Protein AF-L7K0M6-F1 (afdb_monomer_lite)

Secondary structure (DSSP, 8-state):
-------TT--EEEEEHHHHHHS-TTTGGGS---EEEEE-S----------SSPBP-SEEEEE--TTSS-TT-SB---HHHHHHHHHHHTTB-GGG-SEEEEE-SSEEEEE-TTT-BEEEEEE--S---TTSPPPPP------

Organism: Trachipleistophora hominis (NCBI:txid72359)

pLDDT: mean 79.17, std 19.35, range [32.75, 97.44]

Sequence (143 aa):
MKTKFSSRNLKILTIDANVFLFLDTTDLACSDIKVLKIRFVWLVEGKNKMRIKKIELQELFIECEDNCIDPEWTLIKKIELVTFIDLLAKRINFSTLKYFAFISNKELVAVDPNTLMIVSRHQGTKTHHPSQTITYKDNPNFE

Radius of gyration: 15.45 Å; chains: 1; bounding box: 44×38×29 Å

Foldseek 3Di:
DPPDDPQAPPQEDEEELQCVLADPCPSQLVYNHAEYEYEDEADDDGDQDQDPGARAYAEYEYEYEPCPDPPPDQAPDDPRVVVSLVSNVSHHVLVNYPWYWYDYQFWIFTARSPGRTTPDIDTQDDDDDPPDDGDDPDDPPDD

Structure (mmCIF, N/CA/C/O backbone):
data_AF-L7K0M6-F1
#
_entry.id   AF-L7K0M6-F1
#
loop_
_atom_site.group_PDB
_atom_site.id
_atom_site.type_symbol
_atom_site.label_atom_id
_atom_site.label_alt_id
_atom_site.label_comp_id
_atom_site.label_asym_id
_atom_site.label_entity_id
_atom_site.label_seq_id
_atom_site.pdbx_PDB_ins_code
_atom_site.Cartn_x
_atom_site.Cartn_y
_atom_site.Cartn_z
_atom_site.occupancy
_atom_site.B_iso_or_equiv
_atom_site.auth_seq_id
_atom_site.auth_comp_id
_atom_site.auth_asym_id
_atom_site.auth_atom_id
_atom_site.pdbx_PDB_model_num
ATOM 1 N N . MET A 1 1 ? -28.647 15.004 -0.800 1.00 32.75 1 MET A N 1
ATOM 2 C CA . MET A 1 1 ? -28.733 13.684 -0.135 1.00 32.75 1 MET A CA 1
ATOM 3 C C . MET A 1 1 ? -27.338 13.268 0.308 1.00 32.75 1 MET A C 1
ATOM 5 O O . MET A 1 1 ? -26.478 13.116 -0.546 1.00 32.75 1 MET A O 1
ATOM 9 N N . LYS A 1 2 ? -27.082 13.152 1.617 1.00 33.28 2 LYS A N 1
ATOM 10 C CA . LYS A 1 2 ? -25.850 12.544 2.145 1.00 33.28 2 LYS A CA 1
ATOM 11 C C . LYS A 1 2 ? -26.124 11.051 2.314 1.00 33.28 2 LYS A C 1
ATOM 13 O O . LYS A 1 2 ? -26.855 10.671 3.223 1.00 33.28 2 LYS A O 1
ATOM 18 N N . THR A 1 3 ? -25.610 10.219 1.417 1.00 37.91 3 THR A N 1
ATOM 19 C CA . THR A 1 3 ? -25.647 8.760 1.575 1.00 37.91 3 THR A CA 1
ATOM 20 C C . THR A 1 3 ? -24.709 8.382 2.714 1.00 37.91 3 THR A C 1
ATOM 22 O O . THR A 1 3 ? -23.492 8.441 2.567 1.00 37.91 3 THR A O 1
ATOM 25 N N . LYS A 1 4 ? -25.279 8.053 3.876 1.00 43.19 4 LYS A N 1
ATOM 26 C CA . LYS A 1 4 ? -24.533 7.597 5.049 1.00 43.19 4 LYS A CA 1
ATOM 27 C C . LYS A 1 4 ? -24.221 6.113 4.849 1.00 43.19 4 LYS A C 1
ATOM 29 O O . LYS A 1 4 ? -25.095 5.270 5.036 1.00 43.19 4 LYS A O 1
ATOM 34 N N . PHE A 1 5 ? -23.008 5.796 4.402 1.00 48.09 5 PHE A N 1
ATOM 35 C CA . PHE A 1 5 ? -22.546 4.411 4.308 1.00 48.09 5 PHE A CA 1
ATOM 36 C C . PHE A 1 5 ? -22.326 3.870 5.727 1.00 48.09 5 PHE A C 1
ATOM 38 O O . PHE A 1 5 ? -21.417 4.300 6.429 1.00 48.09 5 PHE A O 1
ATOM 45 N N . SER A 1 6 ? -23.173 2.941 6.176 1.00 47.12 6 SER A N 1
ATOM 46 C CA . SER A 1 6 ? -22.947 2.211 7.429 1.00 47.12 6 SER A CA 1
ATOM 47 C C . SER A 1 6 ? -21.966 1.066 7.163 1.00 47.12 6 SER A C 1
ATOM 49 O O . SER A 1 6 ? -22.355 -0.002 6.701 1.00 47.12 6 SER A O 1
ATOM 51 N N . SER A 1 7 ? -20.680 1.306 7.411 1.00 57.31 7 SER A N 1
ATOM 52 C CA . SER A 1 7 ? -19.559 0.395 7.124 1.00 57.31 7 SER A CA 1
ATOM 53 C C . SER A 1 7 ? -19.198 -0.549 8.280 1.00 57.31 7 SER A C 1
ATOM 55 O O . SER A 1 7 ? -18.163 -1.205 8.219 1.00 57.31 7 SER A O 1
ATOM 57 N N . ARG A 1 8 ? -20.042 -0.671 9.318 1.00 59.44 8 ARG A N 1
ATOM 58 C CA . ARG A 1 8 ? -19.729 -1.386 10.581 1.00 59.44 8 ARG A CA 1
ATOM 59 C C . ARG A 1 8 ? -19.422 -2.889 10.453 1.00 59.44 8 ARG A C 1
ATOM 61 O O . ARG A 1 8 ? -19.071 -3.510 11.437 1.00 59.44 8 ARG A O 1
ATOM 68 N N . ASN A 1 9 ? -19.554 -3.478 9.264 1.00 67.50 9 ASN A N 1
ATOM 69 C CA . ASN A 1 9 ? -19.178 -4.873 8.998 1.00 67.50 9 ASN A CA 1
ATOM 70 C C . ASN A 1 9 ? -18.248 -5.027 7.782 1.00 67.50 9 ASN A C 1
ATOM 72 O O . ASN A 1 9 ? -17.901 -6.149 7.405 1.00 67.50 9 ASN A O 1
ATOM 76 N N . LEU A 1 10 ? -17.867 -3.926 7.128 1.00 73.19 10 LEU A N 1
ATOM 77 C CA . LEU A 1 10 ? -17.052 -3.978 5.923 1.00 73.19 10 LEU A CA 1
ATOM 78 C C . LEU A 1 10 ? -15.583 -4.141 6.320 1.00 73.19 10 LEU A C 1
ATOM 80 O O . LEU A 1 10 ? -14.961 -3.193 6.779 1.00 73.19 10 LEU A O 1
ATOM 84 N N . LYS A 1 11 ? -15.029 -5.341 6.130 1.00 88.38 11 LYS A N 1
ATOM 85 C CA . LYS A 1 11 ? -13.615 -5.631 6.433 1.00 88.38 11 LYS A CA 1
ATOM 86 C C . LYS A 1 11 ? -12.681 -5.379 5.252 1.00 88.38 11 LYS A C 1
ATOM 88 O O . LYS A 1 11 ? -11.498 -5.126 5.461 1.00 88.38 11 LYS A O 1
ATOM 93 N N . ILE A 1 12 ? -13.207 -5.469 4.032 1.00 90.56 12 ILE A N 1
ATOM 94 C CA . ILE A 1 12 ? -12.448 -5.378 2.785 1.00 90.56 12 ILE A CA 1
ATOM 95 C C . ILE A 1 12 ? -13.139 -4.360 1.884 1.00 90.56 12 ILE A C 1
ATOM 97 O O . ILE A 1 12 ? -14.339 -4.473 1.636 1.00 90.56 12 ILE A O 1
ATOM 101 N N . LEU A 1 13 ? -12.388 -3.387 1.378 1.00 91.75 13 LEU A N 1
ATOM 102 C CA . LEU A 1 13 ? -12.868 -2.415 0.400 1.00 91.75 13 LEU A CA 1
ATOM 103 C C . LEU A 1 13 ? -11.993 -2.475 -0.850 1.00 91.75 13 LEU A C 1
ATOM 105 O O . LEU A 1 13 ? -10.774 -2.389 -0.758 1.00 91.75 13 LEU A O 1
ATOM 109 N N . THR A 1 14 ? -12.621 -2.592 -2.019 1.00 93.44 14 THR A N 1
ATOM 110 C CA . THR A 1 14 ? -11.959 -2.373 -3.312 1.00 93.44 14 THR A CA 1
ATOM 111 C C . THR A 1 14 ? -12.509 -1.102 -3.938 1.00 93.44 14 THR A C 1
ATOM 113 O O . THR A 1 14 ? -13.727 -0.935 -4.012 1.00 93.44 14 THR A O 1
ATOM 116 N N . ILE A 1 15 ? -11.632 -0.201 -4.370 1.00 92.31 15 ILE A N 1
ATOM 117 C CA . ILE A 1 15 ? -12.026 1.119 -4.866 1.00 92.31 15 ILE A CA 1
ATOM 118 C C . ILE A 1 15 ? -11.062 1.636 -5.936 1.00 92.31 15 ILE A C 1
ATOM 120 O O . ILE A 1 15 ? -9.891 1.277 -5.959 1.00 92.31 15 ILE A O 1
ATOM 124 N N . ASP A 1 16 ? -11.551 2.489 -6.828 1.00 92.31 16 ASP A N 1
ATOM 125 C CA . ASP A 1 16 ? -10.708 3.227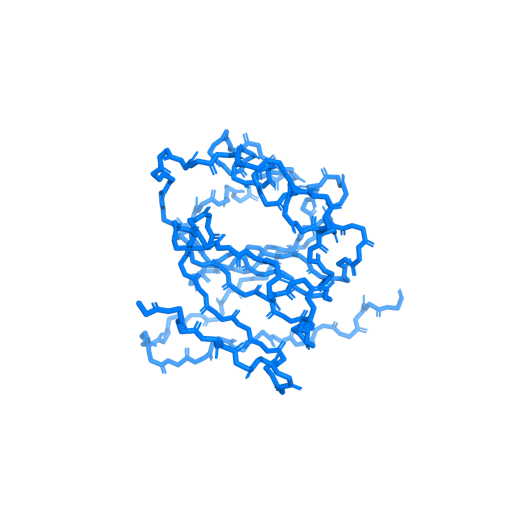 -7.769 1.00 92.31 16 ASP A CA 1
ATOM 126 C C . ASP A 1 16 ? -9.917 4.348 -7.068 1.00 92.31 16 ASP A C 1
ATOM 128 O O . ASP A 1 16 ? -10.441 5.016 -6.171 1.00 92.31 16 ASP A O 1
ATOM 132 N N . ALA A 1 17 ? -8.664 4.571 -7.476 1.00 90.50 17 ALA A N 1
ATOM 133 C CA . ALA A 1 17 ? -7.784 5.577 -6.882 1.00 90.50 17 ALA A CA 1
ATOM 134 C C . ALA A 1 17 ? -8.379 6.986 -6.936 1.00 90.50 17 ALA A C 1
ATOM 136 O O . ALA A 1 17 ? -8.352 7.701 -5.932 1.00 90.50 17 ALA A O 1
ATOM 137 N N . ASN A 1 18 ? -8.961 7.382 -8.071 1.00 87.88 18 ASN A N 1
ATOM 138 C CA . ASN A 1 18 ? -9.532 8.715 -8.215 1.00 87.88 18 ASN A CA 1
ATOM 139 C C . ASN A 1 18 ? -10.728 8.863 -7.276 1.00 87.88 18 ASN A C 1
ATOM 141 O O . ASN A 1 18 ? -10.788 9.816 -6.500 1.00 87.88 18 ASN A O 1
ATOM 145 N N . VAL A 1 19 ? -11.627 7.875 -7.249 1.00 88.19 19 VAL A N 1
ATOM 146 C CA . VAL A 1 19 ? -12.771 7.881 -6.324 1.00 88.19 19 VAL A CA 1
ATOM 147 C C . VAL A 1 19 ? -12.290 7.983 -4.875 1.00 88.19 19 VAL A C 1
ATOM 149 O O . VAL A 1 19 ? -12.749 8.860 -4.146 1.00 88.19 19 VAL A O 1
ATOM 152 N N . PHE A 1 20 ? -11.316 7.170 -4.461 1.00 88.06 20 PHE A N 1
ATOM 153 C CA . PHE A 1 20 ? -10.764 7.206 -3.104 1.00 88.06 20 PHE A CA 1
ATOM 154 C C . PHE A 1 20 ? -10.195 8.582 -2.721 1.00 88.06 20 PHE A C 1
ATOM 156 O O . PHE A 1 20 ? -10.417 9.067 -1.606 1.00 88.06 20 PHE A O 1
ATOM 163 N N . LEU A 1 21 ? -9.495 9.242 -3.646 1.00 84.44 21 LEU A N 1
ATOM 164 C CA . LEU A 1 21 ? -8.935 10.575 -3.431 1.00 84.44 21 LEU A CA 1
ATOM 165 C C . LEU A 1 21 ? -10.010 11.676 -3.403 1.00 84.44 21 LEU A C 1
ATOM 167 O O . LEU A 1 21 ? -9.825 12.686 -2.721 1.00 84.44 21 LEU A O 1
ATOM 171 N N . PHE A 1 22 ? -11.161 11.491 -4.048 1.00 82.25 22 PHE A N 1
ATOM 172 C CA . PHE A 1 22 ? -12.287 12.428 -3.943 1.00 82.25 22 PHE A CA 1
ATOM 173 C C . PHE A 1 22 ? -13.189 12.177 -2.730 1.00 82.25 22 PHE A C 1
ATOM 175 O O . PHE A 1 22 ? -13.847 13.110 -2.264 1.00 82.25 22 PHE A O 1
ATOM 182 N N . LEU A 1 23 ? -13.206 10.956 -2.189 1.00 80.69 23 LEU A N 1
ATOM 183 C CA . LEU A 1 23 ? -14.076 10.603 -1.073 1.00 80.69 23 LEU A CA 1
ATOM 184 C C . LEU A 1 23 ? -13.743 11.356 0.215 1.00 80.69 23 LEU A C 1
ATOM 186 O O . LEU A 1 23 ? -12.583 11.640 0.547 1.00 80.69 23 LEU A O 1
ATOM 190 N N . ASP A 1 24 ? -14.807 11.607 0.979 1.00 77.62 24 ASP A N 1
ATOM 191 C CA . ASP A 1 24 ? -14.704 11.992 2.374 1.00 77.62 24 ASP A CA 1
ATOM 192 C C . ASP A 1 24 ? -14.439 10.751 3.232 1.00 77.62 24 ASP A C 1
ATOM 194 O O . ASP A 1 24 ? -15.345 10.011 3.595 1.00 77.62 24 ASP A O 1
ATOM 198 N N . THR A 1 25 ? -13.168 10.483 3.523 1.00 72.38 25 THR A N 1
ATOM 199 C CA . THR A 1 25 ? -12.744 9.262 4.219 1.00 72.38 25 THR A CA 1
ATOM 200 C C . THR A 1 25 ? -12.942 9.297 5.742 1.00 72.38 25 THR A C 1
ATOM 202 O O . THR A 1 25 ? -12.444 8.413 6.434 1.00 72.38 25 THR A O 1
ATOM 205 N N . THR A 1 26 ? -13.643 10.294 6.297 1.00 72.19 26 THR A N 1
ATOM 206 C CA . THR A 1 26 ? -13.921 10.380 7.746 1.00 72.19 26 THR A CA 1
ATOM 207 C C . THR A 1 26 ? -14.717 9.177 8.236 1.00 72.19 26 THR A C 1
ATOM 209 O O . THR A 1 26 ? -14.371 8.596 9.261 1.00 72.19 26 THR A O 1
ATOM 212 N N . ASP A 1 27 ? -15.718 8.753 7.464 1.00 69.75 27 ASP A N 1
ATOM 213 C CA . ASP A 1 27 ? -16.523 7.571 7.776 1.00 69.75 27 ASP A CA 1
ATOM 214 C C . ASP A 1 27 ? -15.698 6.274 7.671 1.00 69.75 27 ASP A C 1
ATOM 216 O O . ASP A 1 27 ? -15.926 5.329 8.426 1.00 69.75 27 ASP A O 1
ATOM 220 N N . LEU A 1 28 ? -14.688 6.236 6.789 1.00 74.12 28 LEU A N 1
ATOM 221 C CA . LEU A 1 28 ? -13.763 5.101 6.663 1.00 74.12 28 LEU A CA 1
ATOM 222 C C . LEU A 1 28 ? -12.781 5.035 7.840 1.00 74.12 28 LEU A C 1
ATOM 224 O O . LEU A 1 28 ? -12.491 3.952 8.336 1.00 74.12 28 LEU A O 1
ATOM 228 N N . ALA A 1 29 ? -12.323 6.181 8.348 1.00 70.94 29 ALA A N 1
ATOM 229 C CA . ALA A 1 29 ? -11.450 6.250 9.525 1.00 70.94 29 ALA A CA 1
ATOM 230 C C . ALA A 1 29 ? -12.147 5.838 10.841 1.00 70.94 29 ALA A C 1
ATOM 232 O O . ALA A 1 29 ? -11.507 5.766 11.893 1.00 70.94 29 ALA A O 1
ATOM 233 N N . CYS A 1 30 ? -13.459 5.610 10.805 1.00 68.12 30 CYS A N 1
ATOM 234 C CA . CYS A 1 30 ? -14.259 5.095 11.917 1.00 68.12 30 CYS A CA 1
ATOM 235 C C . CYS A 1 30 ? -14.904 3.737 11.589 1.00 68.12 30 CYS A C 1
ATOM 237 O O . CYS A 1 30 ? -15.809 3.308 12.301 1.00 68.12 30 CYS A O 1
ATOM 239 N N . SER A 1 31 ? -14.473 3.096 10.500 1.00 77.62 31 SER A N 1
ATOM 240 C CA . SER A 1 31 ? -14.961 1.789 10.058 1.00 77.62 31 SER A CA 1
ATOM 241 C C . SER A 1 31 ? -14.029 0.657 10.487 1.00 77.62 31 SER A C 1
ATOM 243 O O . SER A 1 31 ? -12.859 0.895 10.768 1.00 77.62 31 SER A O 1
ATOM 245 N N . ASP A 1 32 ? -14.531 -0.578 10.458 1.00 84.88 32 ASP A N 1
ATOM 246 C CA . ASP A 1 32 ? -13.765 -1.795 10.767 1.00 84.88 32 ASP A CA 1
ATOM 247 C C . ASP A 1 32 ? -13.017 -2.366 9.544 1.00 84.88 32 ASP A C 1
ATOM 249 O O . ASP A 1 32 ? -12.763 -3.575 9.457 1.00 84.88 32 ASP A O 1
ATOM 253 N N . ILE A 1 33 ? -12.686 -1.512 8.567 1.00 89.88 33 ILE A N 1
ATOM 254 C CA . ILE A 1 33 ? -11.947 -1.928 7.372 1.00 89.88 33 ILE A CA 1
ATOM 255 C C . ILE A 1 33 ? -10.532 -2.323 7.781 1.00 89.88 33 ILE A C 1
ATOM 257 O O . ILE A 1 33 ? -9.812 -1.568 8.425 1.00 89.88 33 ILE A O 1
ATOM 261 N N . LYS A 1 34 ? -10.126 -3.518 7.358 1.00 92.75 34 LYS A N 1
ATOM 262 C CA . LYS A 1 34 ? -8.786 -4.064 7.581 1.00 92.75 34 LYS A CA 1
ATOM 263 C C . LYS A 1 34 ? -7.970 -4.107 6.301 1.00 92.75 34 LYS A C 1
ATOM 265 O O . LYS A 1 34 ? -6.763 -3.908 6.359 1.00 92.75 34 LYS A O 1
ATOM 270 N N . VAL A 1 35 ? -8.631 -4.347 5.171 1.00 94.81 35 VAL A N 1
ATOM 271 C CA . VAL A 1 35 ? -7.988 -4.515 3.869 1.00 94.81 35 VAL A CA 1
ATOM 272 C C . VAL A 1 35 ? -8.528 -3.480 2.894 1.00 94.81 35 VAL A C 1
ATOM 274 O O . VAL A 1 35 ? -9.740 -3.385 2.680 1.00 94.81 35 VAL A O 1
ATOM 277 N N . LEU A 1 36 ? -7.625 -2.729 2.272 1.00 95.50 36 LEU A N 1
ATOM 278 C CA . LEU A 1 36 ? -7.957 -1.800 1.201 1.00 95.50 36 LEU A CA 1
ATOM 279 C C . LEU A 1 36 ? -7.225 -2.203 -0.076 1.00 95.50 36 LEU A C 1
ATOM 281 O O . LEU A 1 36 ? -6.001 -2.251 -0.106 1.00 95.50 36 LEU A O 1
ATOM 285 N N . LYS A 1 37 ? -7.979 -2.439 -1.147 1.00 96.25 37 LYS A N 1
ATOM 286 C CA 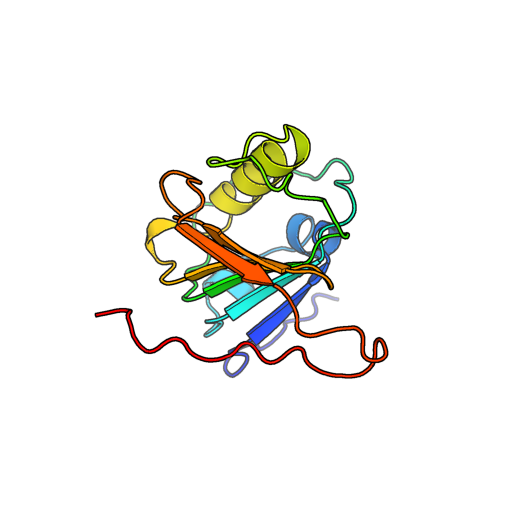. LYS A 1 37 ? -7.451 -2.611 -2.498 1.00 96.25 37 LYS A CA 1
ATOM 287 C C . LYS A 1 37 ? -7.801 -1.382 -3.331 1.00 96.25 37 LYS A C 1
ATOM 289 O O . LYS A 1 37 ? -8.977 -1.049 -3.479 1.00 96.25 37 LYS A O 1
ATOM 294 N N . ILE A 1 38 ? -6.797 -0.707 -3.876 1.00 95.19 38 ILE A N 1
ATOM 295 C CA . ILE A 1 38 ? -6.970 0.488 -4.699 1.00 95.19 38 ILE A CA 1
ATOM 296 C C . ILE A 1 38 ? -6.545 0.188 -6.131 1.00 95.19 38 ILE A C 1
ATOM 298 O O . ILE A 1 38 ? -5.414 -0.227 -6.359 1.00 95.19 38 ILE A O 1
ATOM 302 N N . ARG A 1 39 ? -7.431 0.433 -7.097 1.00 94.19 39 ARG A N 1
ATOM 303 C CA . ARG A 1 39 ? -7.101 0.364 -8.525 1.00 94.19 39 ARG A CA 1
ATOM 304 C C . ARG A 1 39 ? -6.432 1.652 -8.966 1.00 94.19 39 ARG A C 1
ATOM 306 O O . ARG A 1 39 ? -7.045 2.715 -8.911 1.00 94.19 39 ARG A O 1
ATOM 313 N N . PHE A 1 40 ? -5.186 1.547 -9.393 1.00 90.81 40 PHE A N 1
ATOM 314 C CA . PHE A 1 40 ? -4.346 2.634 -9.852 1.00 90.81 40 PHE A CA 1
ATOM 315 C C . PHE A 1 40 ? -4.104 2.508 -11.356 1.00 90.81 40 PHE A C 1
ATOM 317 O O . PHE A 1 40 ? -3.461 1.570 -11.818 1.00 90.81 40 PHE A O 1
ATOM 324 N N . VAL A 1 41 ? -4.608 3.481 -12.112 1.00 82.50 41 VAL A N 1
ATOM 325 C CA . VAL A 1 41 ? -4.379 3.583 -13.561 1.00 82.50 41 VAL A CA 1
ATOM 326 C C . VAL A 1 41 ? -3.627 4.882 -13.857 1.00 82.50 41 VAL A C 1
ATOM 328 O O . VAL A 1 41 ? -2.519 4.866 -14.378 1.00 82.50 41 VAL A O 1
ATOM 331 N N . TRP A 1 42 ? -4.197 6.018 -13.449 1.00 75.38 42 TRP A N 1
ATOM 332 C CA . TRP A 1 42 ? -3.630 7.354 -13.619 1.00 75.38 42 TRP A CA 1
ATOM 333 C C . TRP A 1 42 ? -4.260 8.310 -12.604 1.00 75.38 42 TRP A C 1
ATOM 335 O O . TRP A 1 42 ? -5.431 8.156 -12.236 1.00 75.38 42 TRP A O 1
ATOM 345 N N . LEU A 1 43 ? -3.475 9.280 -12.134 1.00 72.12 43 LEU A N 1
ATOM 346 C CA . LEU A 1 43 ? -3.946 10.297 -11.200 1.00 72.12 43 LEU A CA 1
ATOM 347 C C . LEU A 1 43 ? -4.585 11.449 -11.959 1.00 72.12 43 LEU A C 1
ATOM 349 O O . LEU A 1 43 ? -3.907 12.174 -12.683 1.00 72.12 43 LEU A O 1
ATOM 353 N N . VAL A 1 44 ? -5.874 11.665 -11.726 1.00 64.50 44 VAL A N 1
ATOM 354 C CA . VAL A 1 44 ? -6.501 12.952 -12.021 1.00 64.50 44 VAL A CA 1
ATOM 355 C C . VAL A 1 44 ? -6.191 13.873 -10.844 1.00 64.50 44 VAL A C 1
ATOM 357 O O . VAL A 1 44 ? -6.375 13.472 -9.694 1.00 64.50 44 VAL A O 1
ATOM 360 N N . GLU A 1 45 ? -5.691 15.082 -11.114 1.00 63.00 45 GLU A N 1
ATOM 361 C CA . GLU A 1 45 ? -5.336 16.072 -10.089 1.00 63.00 45 GLU A CA 1
ATOM 362 C C . GLU A 1 45 ? -6.433 16.175 -9.012 1.00 63.00 45 GLU A C 1
ATOM 364 O O . GLU A 1 45 ? -7.556 16.631 -9.243 1.00 63.00 45 GLU A O 1
ATOM 369 N N . GLY A 1 46 ? -6.122 15.663 -7.822 1.00 57.44 46 GLY A N 1
ATOM 370 C CA . GLY A 1 46 ? -7.080 15.515 -6.737 1.00 57.44 46 GLY A CA 1
ATOM 371 C C . GLY A 1 46 ? -7.033 16.693 -5.772 1.00 57.44 46 GLY A C 1
ATOM 372 O O . GLY A 1 46 ? -5.977 17.257 -5.484 1.00 57.44 46 GLY A O 1
ATOM 373 N N . LYS A 1 47 ? -8.179 17.027 -5.167 1.00 57.16 47 LYS A N 1
ATOM 374 C CA . LYS A 1 47 ? -8.217 17.982 -4.050 1.00 57.16 47 LYS A CA 1
ATOM 375 C C . LYS A 1 47 ? -7.523 17.374 -2.830 1.00 57.16 47 LYS A C 1
ATOM 377 O O . LYS A 1 47 ? -8.068 16.503 -2.147 1.00 57.16 47 LYS A O 1
ATOM 382 N N . ASN A 1 48 ? -6.328 17.869 -2.528 1.00 57.94 48 ASN A N 1
ATOM 383 C CA . ASN A 1 48 ? -5.528 17.404 -1.403 1.00 57.94 48 ASN A CA 1
ATOM 384 C C . ASN A 1 48 ? -5.939 18.113 -0.107 1.00 57.94 48 ASN A C 1
ATOM 386 O O . ASN A 1 48 ? -5.310 19.073 0.328 1.00 57.94 48 ASN A O 1
ATOM 390 N N . LYS A 1 49 ? -7.041 17.676 0.507 1.00 61.69 49 LYS A N 1
ATOM 391 C CA . LYS A 1 49 ? -7.376 18.124 1.863 1.00 61.69 49 LYS A CA 1
ATOM 392 C C . LYS A 1 49 ? -6.614 17.269 2.869 1.00 61.69 49 LYS A C 1
ATOM 394 O O . LYS A 1 49 ? -6.899 16.079 2.998 1.00 61.69 49 LYS A O 1
ATOM 399 N N . MET A 1 50 ? -5.664 17.887 3.567 1.00 61.59 50 MET A N 1
ATOM 400 C CA . MET A 1 50 ? -4.974 17.292 4.710 1.00 61.59 50 MET A CA 1
ATOM 401 C C . MET A 1 50 ? -6.001 16.936 5.793 1.00 61.59 50 MET A C 1
ATOM 403 O O . MET A 1 50 ? -6.921 17.715 6.056 1.00 61.59 50 MET A O 1
ATOM 407 N N . ARG A 1 51 ? -5.893 15.737 6.374 1.00 67.19 51 ARG A N 1
ATOM 408 C CA . ARG A 1 51 ? -6.876 15.218 7.334 1.00 67.19 51 ARG A CA 1
ATOM 409 C C . ARG A 1 51 ? -6.265 15.012 8.707 1.00 67.19 51 ARG A C 1
ATOM 411 O O . ARG A 1 51 ? -5.130 14.570 8.820 1.00 67.19 51 ARG A O 1
ATOM 418 N N . ILE A 1 52 ? -7.065 15.309 9.730 1.00 68.69 52 ILE A N 1
ATOM 419 C CA . ILE A 1 52 ? -6.674 15.204 11.142 1.00 68.69 52 ILE A CA 1
ATOM 420 C C . ILE A 1 52 ? -6.594 13.732 11.577 1.00 68.69 52 ILE A C 1
ATOM 422 O O . ILE A 1 52 ? -5.685 13.365 12.311 1.00 68.69 52 ILE A O 1
ATOM 426 N N . LYS A 1 53 ? -7.506 12.874 11.092 1.00 84.19 53 LYS A N 1
ATOM 427 C CA . LYS A 1 53 ? -7.517 11.434 11.389 1.00 84.19 53 LYS A CA 1
ATOM 428 C C . LYS A 1 53 ? -7.225 10.621 10.128 1.00 84.19 53 LYS A C 1
ATOM 430 O O . LYS A 1 53 ? -7.917 10.782 9.119 1.00 84.19 53 LYS A O 1
ATOM 435 N N . LYS A 1 54 ? -6.209 9.760 10.202 1.00 89.56 54 LYS A N 1
ATOM 436 C CA . LYS A 1 54 ? -5.857 8.797 9.151 1.00 89.56 54 LYS A CA 1
ATOM 437 C C . LYS A 1 54 ? -6.623 7.486 9.353 1.00 89.56 54 LYS A C 1
ATOM 439 O O . LYS A 1 54 ? -6.987 7.150 10.475 1.00 89.56 54 LYS A O 1
ATOM 444 N N . ILE A 1 55 ? -6.882 6.774 8.262 1.00 90.94 55 ILE A N 1
ATOM 445 C CA . ILE A 1 55 ? -7.451 5.425 8.279 1.00 90.94 55 ILE A CA 1
ATOM 446 C C . ILE A 1 55 ? -6.365 4.460 8.756 1.00 90.94 55 ILE A C 1
ATOM 448 O O . ILE A 1 55 ? -5.236 4.516 8.267 1.00 90.94 55 ILE A O 1
ATOM 452 N N . GLU A 1 56 ? -6.710 3.582 9.686 1.00 92.69 56 GLU A N 1
ATOM 453 C CA . GLU A 1 56 ? -5.854 2.480 10.119 1.00 92.69 56 GLU A CA 1
ATOM 454 C C . GLU A 1 56 ? -6.257 1.225 9.351 1.00 92.69 56 GLU A C 1
ATOM 456 O O . GLU A 1 56 ? -7.442 0.925 9.225 1.00 92.69 56 GLU A O 1
ATOM 461 N N . LEU A 1 57 ? -5.276 0.529 8.785 1.00 93.69 57 LEU A N 1
ATOM 462 C CA . LEU A 1 57 ? -5.479 -0.650 7.947 1.00 93.69 57 LEU A CA 1
ATOM 463 C C . LEU A 1 57 ? -4.450 -1.703 8.335 1.00 93.69 57 LEU A C 1
ATOM 465 O O . LEU A 1 57 ? -3.353 -1.369 8.767 1.00 93.69 57 LEU A O 1
ATOM 469 N N . GLN A 1 58 ? -4.789 -2.972 8.136 1.00 95.19 58 GLN A N 1
ATOM 470 C CA . GLN A 1 58 ? -3.834 -4.071 8.266 1.00 95.19 58 GLN A CA 1
ATOM 471 C C . GLN A 1 58 ? -3.126 -4.332 6.937 1.00 95.19 58 GLN A C 1
ATOM 473 O O . GLN A 1 58 ? -1.926 -4.596 6.932 1.00 95.19 58 GLN A O 1
ATOM 478 N N . GLU A 1 59 ? -3.849 -4.223 5.822 1.00 97.00 59 GLU A N 1
ATOM 479 C CA . GLU A 1 59 ? -3.333 -4.559 4.497 1.00 97.00 59 GLU A CA 1
ATOM 480 C C . GLU A 1 59 ? -3.741 -3.511 3.457 1.00 97.00 59 GLU A C 1
ATOM 482 O O . GLU A 1 59 ? -4.897 -3.070 3.403 1.00 97.00 59 GLU A O 1
ATOM 487 N N . LEU A 1 60 ? -2.785 -3.138 2.608 1.00 97.38 60 LEU A N 1
ATOM 488 C CA . LEU A 1 60 ? -2.985 -2.235 1.482 1.00 97.38 60 LEU A CA 1
ATOM 489 C C . LEU A 1 60 ? -2.467 -2.880 0.196 1.00 97.38 60 LEU A C 1
ATOM 491 O O . LEU A 1 60 ? -1.302 -3.254 0.092 1.00 97.38 60 LEU A O 1
ATOM 495 N N . PHE A 1 61 ? -3.331 -2.941 -0.810 1.00 96.88 61 PH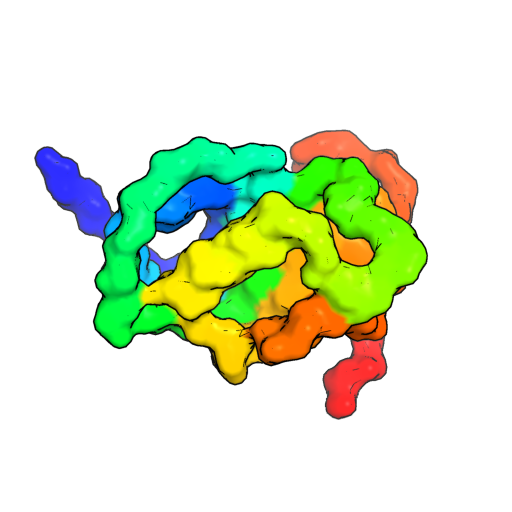E A N 1
ATOM 496 C CA . PHE A 1 61 ? -3.004 -3.457 -2.130 1.00 96.88 61 PHE A CA 1
ATOM 497 C C . PHE A 1 61 ? -3.232 -2.386 -3.187 1.00 96.88 61 PHE A C 1
ATOM 499 O O . PHE A 1 61 ? -4.315 -1.805 -3.251 1.00 96.88 61 PHE A O 1
ATOM 506 N N . ILE A 1 62 ? -2.244 -2.154 -4.044 1.00 96.19 62 ILE A N 1
ATOM 507 C CA . ILE A 1 62 ? -2.359 -1.253 -5.192 1.00 96.19 62 ILE A CA 1
ATOM 508 C C . ILE A 1 62 ? -2.385 -2.097 -6.457 1.00 96.19 62 ILE A C 1
ATOM 510 O O . ILE A 1 62 ? -1.374 -2.654 -6.864 1.00 96.19 62 ILE A O 1
ATOM 514 N N . GLU A 1 63 ? -3.559 -2.215 -7.062 1.00 95.06 63 GLU A N 1
ATOM 515 C CA . GLU A 1 63 ? -3.739 -2.898 -8.338 1.00 95.06 63 GLU A CA 1
ATOM 516 C C . GLU A 1 63 ? -3.354 -1.949 -9.470 1.00 95.06 63 GLU A C 1
ATOM 518 O O . GLU A 1 63 ? -3.967 -0.897 -9.616 1.00 95.06 63 GLU A O 1
ATOM 523 N N . CYS A 1 64 ? -2.342 -2.305 -10.250 1.00 91.19 64 CYS A N 1
ATOM 524 C CA . CYS A 1 64 ? -1.802 -1.495 -11.333 1.00 91.19 64 CYS A CA 1
ATOM 525 C C . CYS A 1 64 ? -1.654 -2.312 -12.620 1.00 91.19 64 CYS A C 1
ATOM 527 O O . CYS A 1 64 ? -1.743 -3.541 -12.619 1.00 91.19 64 CYS A O 1
ATOM 529 N N . GLU A 1 65 ? -1.408 -1.618 -13.729 1.00 88.25 65 GLU A N 1
ATOM 530 C CA . GLU A 1 65 ? -1.090 -2.267 -14.999 1.00 88.25 65 GLU A CA 1
ATOM 531 C C . GLU A 1 65 ? 0.202 -3.095 -14.918 1.00 88.25 65 GLU A C 1
ATOM 533 O O . GLU A 1 65 ? 1.055 -2.910 -14.042 1.00 88.25 65 GLU A O 1
ATOM 538 N N . ASP A 1 66 ? 0.349 -4.021 -15.862 1.00 84.94 66 ASP A N 1
ATOM 539 C CA . ASP A 1 66 ? 1.551 -4.835 -15.981 1.00 84.94 66 ASP A CA 1
ATOM 540 C C . ASP A 1 66 ? 2.795 -3.958 -16.182 1.00 84.94 66 ASP A C 1
ATOM 542 O O . ASP A 1 66 ? 2.762 -2.947 -16.883 1.00 84.94 66 ASP A O 1
ATOM 546 N N . ASN A 1 67 ? 3.922 -4.382 -15.604 1.00 82.94 67 ASN A N 1
ATOM 547 C CA . ASN A 1 67 ? 5.204 -3.671 -15.663 1.00 82.94 67 ASN A CA 1
ATOM 548 C C . ASN A 1 67 ? 5.177 -2.258 -15.031 1.00 82.94 67 ASN A C 1
ATOM 550 O O . ASN A 1 67 ? 6.046 -1.436 -15.325 1.00 82.94 67 ASN A O 1
ATOM 554 N N . CYS A 1 68 ? 4.198 -1.945 -14.171 1.00 86.75 68 CYS A N 1
ATOM 555 C CA . CYS A 1 68 ? 4.176 -0.674 -13.437 1.00 86.75 68 CYS A CA 1
ATOM 556 C C . CYS A 1 68 ? 5.402 -0.519 -12.519 1.00 86.75 68 CYS A C 1
ATOM 558 O O . CYS A 1 68 ? 5.929 0.586 -12.363 1.00 86.75 68 CYS A O 1
ATOM 560 N N . ILE A 1 69 ? 5.860 -1.641 -11.953 1.00 90.62 69 ILE A N 1
ATOM 561 C CA . ILE A 1 69 ? 7.124 -1.764 -11.231 1.00 90.62 69 ILE A CA 1
ATOM 562 C C . ILE A 1 69 ? 8.115 -2.477 -12.145 1.00 90.62 69 ILE A C 1
ATOM 564 O O . ILE A 1 69 ? 7.893 -3.610 -12.559 1.00 90.62 69 ILE A O 1
ATOM 568 N N . ASP A 1 70 ? 9.220 -1.817 -12.450 1.00 90.56 70 ASP A N 1
ATOM 569 C CA . ASP A 1 70 ? 10.319 -2.406 -13.213 1.00 90.56 70 ASP A CA 1
ATOM 570 C C . ASP A 1 70 ? 10.963 -3.559 -12.410 1.00 90.56 70 ASP A C 1
ATOM 572 O O . ASP A 1 70 ? 11.198 -3.387 -11.208 1.00 90.56 70 ASP A O 1
ATOM 576 N N . PRO A 1 71 ? 11.230 -4.724 -13.030 1.00 89.94 71 PRO A N 1
ATOM 577 C CA . PRO A 1 71 ? 11.801 -5.907 -12.377 1.00 89.94 71 PRO A CA 1
ATOM 578 C C . PRO A 1 71 ? 13.100 -5.672 -11.600 1.00 89.94 71 PRO A C 1
ATOM 580 O O . PRO A 1 71 ? 13.302 -6.296 -10.560 1.00 89.94 71 PRO A O 1
ATOM 583 N N . GLU A 1 72 ? 13.940 -4.739 -12.050 1.00 91.06 72 GLU A N 1
ATOM 584 C CA . GLU A 1 72 ? 15.262 -4.474 -11.467 1.00 91.06 72 GLU A CA 1
ATOM 585 C C . GLU A 1 72 ? 15.200 -3.519 -10.270 1.00 91.06 72 GLU A C 1
ATOM 587 O O . GLU A 1 72 ? 16.209 -3.204 -9.636 1.00 91.06 72 GLU A O 1
ATOM 592 N N . TRP A 1 73 ? 14.017 -2.990 -9.955 1.00 94.06 73 TRP A N 1
ATOM 593 C CA . TRP A 1 73 ? 13.880 -2.061 -8.845 1.00 94.06 73 TRP A CA 1
ATOM 594 C C . TRP A 1 73 ? 13.940 -2.794 -7.512 1.00 94.06 73 TRP A C 1
ATOM 596 O O . TRP A 1 73 ? 13.241 -3.784 -7.289 1.00 94.06 73 TRP A O 1
ATOM 606 N N . THR A 1 74 ? 14.731 -2.221 -6.611 1.00 94.38 74 THR A N 1
ATOM 607 C CA . THR A 1 74 ? 14.794 -2.552 -5.183 1.00 94.38 74 THR A CA 1
ATOM 608 C C . THR A 1 74 ? 14.020 -1.549 -4.322 1.00 94.38 74 THR A C 1
ATOM 610 O O . THR A 1 74 ? 13.781 -1.801 -3.146 1.00 94.38 74 THR A O 1
ATOM 613 N N . LEU A 1 75 ? 13.603 -0.423 -4.909 1.00 94.75 75 LEU A N 1
ATOM 614 C CA . LEU A 1 75 ? 12.883 0.679 -4.273 1.00 94.75 75 LEU A CA 1
ATOM 615 C C . LEU A 1 75 ? 11.856 1.245 -5.258 1.00 94.75 75 LEU A C 1
ATOM 617 O O . LEU A 1 75 ? 12.145 1.392 -6.451 1.00 94.75 75 LEU A O 1
ATOM 621 N N . ILE A 1 76 ? 10.675 1.617 -4.765 1.00 92.31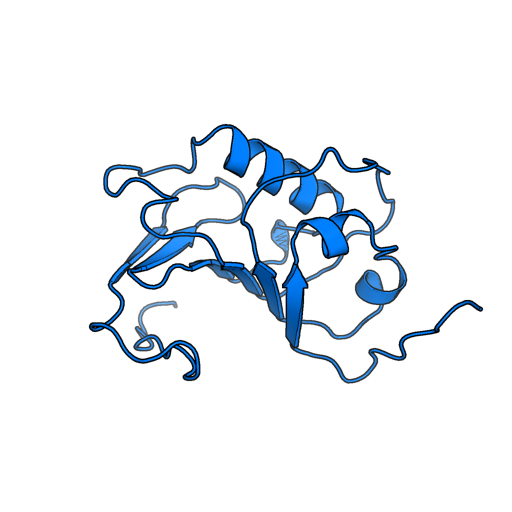 76 ILE A N 1
ATOM 622 C CA . ILE A 1 76 ? 9.680 2.320 -5.580 1.00 92.31 76 ILE A CA 1
ATOM 623 C C . ILE A 1 76 ? 10.197 3.722 -5.922 1.00 92.31 76 ILE A C 1
ATOM 625 O O . ILE A 1 76 ? 10.285 4.589 -5.059 1.00 92.31 76 ILE A O 1
ATOM 629 N N . LYS A 1 77 ? 10.527 3.950 -7.199 1.00 90.06 77 LYS A N 1
ATOM 630 C CA . LYS A 1 77 ? 11.109 5.222 -7.672 1.00 90.06 77 LYS A CA 1
ATOM 631 C C . LYS A 1 77 ? 10.341 5.909 -8.802 1.00 90.06 77 LYS A C 1
ATOM 633 O O . LYS A 1 77 ? 10.705 7.016 -9.190 1.00 90.06 77 LYS A O 1
ATOM 638 N N . LYS A 1 78 ? 9.284 5.286 -9.341 1.00 88.62 78 LYS A N 1
ATOM 639 C CA . LYS A 1 78 ? 8.431 5.916 -10.364 1.00 88.62 78 LYS A CA 1
ATOM 640 C C . LYS A 1 78 ? 7.784 7.165 -9.774 1.00 88.62 78 LYS A C 1
ATOM 642 O O . LYS A 1 78 ? 7.074 7.043 -8.777 1.00 88.62 78 LYS A O 1
ATOM 647 N N . ILE A 1 79 ? 7.980 8.330 -10.387 1.00 88.25 79 ILE A N 1
ATOM 648 C CA . ILE A 1 79 ? 7.510 9.598 -9.813 1.00 88.25 79 ILE A CA 1
ATOM 649 C C . ILE A 1 79 ? 5.993 9.608 -9.592 1.00 88.25 79 ILE A C 1
ATOM 651 O O . ILE A 1 79 ? 5.527 10.078 -8.556 1.00 88.25 79 ILE A O 1
ATOM 655 N N . GLU A 1 80 ? 5.221 9.010 -10.500 1.00 88.50 80 GLU A N 1
ATOM 656 C CA . GLU A 1 80 ? 3.767 8.918 -10.379 1.00 88.50 80 GLU A CA 1
ATOM 657 C C . GLU A 1 80 ? 3.342 8.024 -9.207 1.00 88.50 80 GLU A C 1
ATOM 659 O O . GLU A 1 80 ? 2.378 8.341 -8.511 1.00 88.50 80 GLU A O 1
ATOM 664 N N . LEU A 1 81 ? 4.078 6.937 -8.945 1.00 90.25 81 LEU A N 1
ATOM 665 C CA . LEU A 1 81 ? 3.792 6.038 -7.824 1.00 90.25 81 LEU A CA 1
A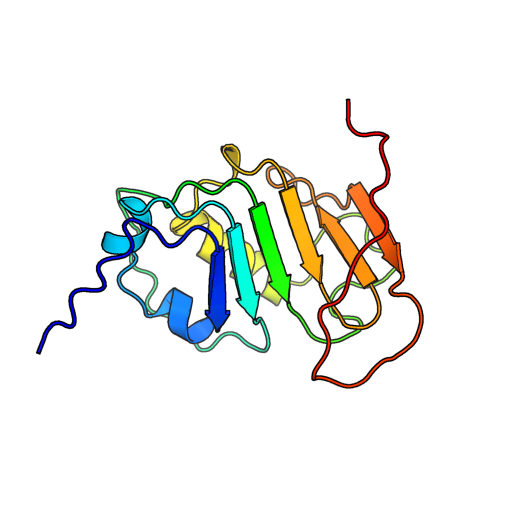TOM 666 C C . LEU A 1 81 ? 4.205 6.643 -6.493 1.00 90.25 81 LEU A C 1
ATOM 668 O O . LEU A 1 81 ? 3.440 6.561 -5.540 1.00 90.25 81 LEU A O 1
ATOM 672 N N . VAL A 1 82 ? 5.374 7.280 -6.431 1.00 90.75 82 VAL A N 1
ATOM 673 C CA . VAL A 1 82 ? 5.827 7.991 -5.229 1.00 90.75 82 VAL A CA 1
ATOM 674 C C . VAL A 1 82 ? 4.823 9.087 -4.877 1.00 90.75 82 VAL A C 1
ATOM 676 O O . VAL A 1 82 ? 4.315 9.125 -3.760 1.00 90.75 82 VAL A O 1
ATOM 679 N N . THR A 1 83 ? 4.421 9.891 -5.866 1.00 89.44 83 THR A N 1
ATOM 680 C CA . THR A 1 83 ? 3.398 10.930 -5.683 1.00 89.44 83 THR A CA 1
ATOM 681 C C . THR A 1 83 ? 2.080 10.333 -5.195 1.00 89.44 83 THR A C 1
ATOM 683 O O . THR A 1 83 ? 1.441 10.874 -4.293 1.00 89.44 83 THR A O 1
ATOM 686 N N . PHE A 1 84 ? 1.653 9.204 -5.763 1.00 90.81 84 PHE A N 1
ATOM 687 C CA . PHE A 1 84 ? 0.435 8.533 -5.328 1.00 90.81 84 PHE A CA 1
ATOM 688 C C . PHE A 1 84 ? 0.527 8.026 -3.886 1.00 90.81 84 PHE A C 1
ATOM 690 O O . PHE A 1 84 ? -0.384 8.264 -3.093 1.00 90.81 84 PHE A O 1
ATOM 697 N N . ILE A 1 85 ? 1.628 7.370 -3.526 1.00 92.56 85 ILE A N 1
ATOM 698 C CA . ILE A 1 85 ? 1.878 6.869 -2.173 1.00 92.56 85 ILE A CA 1
ATOM 699 C C . ILE A 1 85 ? 1.886 8.025 -1.171 1.00 92.56 85 ILE A C 1
ATOM 701 O O . ILE A 1 85 ? 1.244 7.917 -0.128 1.00 92.56 85 ILE A O 1
ATOM 705 N N . ASP A 1 86 ? 2.482 9.167 -1.508 1.00 90.56 86 ASP A N 1
ATOM 706 C CA . ASP A 1 86 ? 2.454 10.365 -0.663 1.00 90.56 86 ASP A CA 1
ATOM 707 C C . ASP A 1 86 ? 1.028 10.891 -0.444 1.00 90.56 86 ASP A C 1
ATOM 709 O O . ASP A 1 86 ? 0.668 11.346 0.649 1.00 90.56 86 ASP A O 1
ATOM 713 N N . LEU A 1 87 ? 0.173 10.823 -1.471 1.00 89.44 87 LEU A N 1
ATOM 714 C CA . LEU A 1 87 ? -1.248 11.156 -1.342 1.00 89.44 87 LEU A CA 1
ATOM 715 C C . LEU A 1 87 ? -1.985 10.161 -0.438 1.00 89.44 87 LEU A C 1
ATOM 717 O O . LEU A 1 87 ? -2.832 10.574 0.361 1.00 89.44 87 LEU A O 1
ATOM 721 N N . LEU A 1 88 ? -1.652 8.873 -0.519 1.00 91.75 88 LEU A N 1
ATOM 722 C CA . LEU A 1 88 ? -2.204 7.847 0.362 1.00 91.75 88 LEU A CA 1
ATOM 723 C C . LEU A 1 88 ? -1.731 8.028 1.806 1.00 91.75 88 LEU A C 1
ATOM 725 O O . LEU A 1 88 ? -2.557 7.977 2.715 1.00 91.75 88 LEU A O 1
ATOM 729 N N . ALA A 1 89 ? -0.455 8.330 2.037 1.00 91.56 89 ALA A N 1
ATOM 730 C CA . ALA A 1 89 ? 0.125 8.541 3.362 1.00 91.56 89 ALA A CA 1
ATOM 731 C C . ALA A 1 89 ? -0.500 9.736 4.104 1.00 91.56 89 ALA A C 1
ATOM 733 O O . ALA A 1 89 ? -0.501 9.788 5.337 1.00 91.56 89 ALA A O 1
ATOM 734 N N . LYS A 1 90 ? -1.099 10.691 3.379 1.00 88.69 90 LYS A N 1
ATOM 735 C CA . LYS A 1 90 ? -1.904 11.782 3.962 1.00 88.69 90 LYS A CA 1
ATOM 736 C C . LYS A 1 90 ? -3.259 11.315 4.503 1.00 88.69 90 LYS A C 1
ATOM 738 O O . LYS A 1 90 ? -3.863 12.024 5.304 1.00 88.69 90 LYS A O 1
ATOM 743 N N . ARG A 1 91 ? -3.746 10.146 4.077 1.00 88.75 91 ARG A N 1
ATOM 744 C CA . ARG A 1 91 ? -5.070 9.600 4.425 1.00 88.75 91 ARG A CA 1
ATOM 745 C C . ARG A 1 91 ? -5.015 8.298 5.214 1.00 88.75 91 ARG A C 1
ATOM 747 O O . ARG A 1 91 ? -5.968 8.018 5.931 1.00 88.75 91 ARG A O 1
ATOM 754 N N . ILE A 1 92 ? -3.943 7.527 5.090 1.00 92.56 92 ILE A N 1
ATOM 755 C CA . ILE A 1 92 ? -3.762 6.195 5.673 1.00 92.56 92 ILE A CA 1
ATOM 756 C C . ILE A 1 92 ? -2.551 6.229 6.602 1.00 92.56 92 ILE A C 1
ATOM 758 O O . ILE A 1 92 ? -1.537 6.860 6.296 1.00 92.56 92 ILE A O 1
ATOM 762 N N . ASN A 1 93 ? -2.658 5.567 7.748 1.00 93.38 93 ASN A N 1
ATOM 763 C CA . ASN A 1 93 ? -1.558 5.426 8.684 1.00 93.38 93 ASN A CA 1
ATOM 764 C C . ASN A 1 93 ? -0.671 4.233 8.297 1.00 93.38 93 ASN A C 1
ATOM 766 O O . ASN A 1 93 ? -0.948 3.098 8.674 1.00 93.38 93 ASN A O 1
ATOM 770 N N . PHE A 1 94 ? 0.395 4.482 7.535 1.00 94.88 94 PHE A N 1
ATOM 771 C CA . PHE A 1 94 ? 1.253 3.417 7.002 1.00 94.88 94 PHE A CA 1
ATOM 772 C C . PHE A 1 94 ? 1.974 2.608 8.090 1.00 94.88 94 PHE A C 1
ATOM 774 O O . PHE A 1 94 ? 2.203 1.422 7.891 1.00 94.88 94 PHE A O 1
ATOM 781 N N . SER A 1 95 ? 2.230 3.184 9.269 1.00 93.50 95 SER A N 1
ATOM 782 C CA . SER A 1 95 ? 2.850 2.451 10.383 1.00 93.50 95 SER A CA 1
ATOM 783 C C . SER A 1 95 ? 1.961 1.348 10.970 1.00 93.50 95 SER A C 1
ATOM 785 O O . SER A 1 95 ? 2.447 0.510 11.723 1.00 93.50 95 SER A O 1
ATOM 787 N N . THR A 1 96 ? 0.664 1.341 10.640 1.00 93.75 96 THR A N 1
ATOM 788 C CA . THR A 1 96 ? -0.278 0.289 11.063 1.00 93.75 96 THR A CA 1
ATOM 789 C C . THR A 1 96 ? -0.353 -0.881 10.086 1.00 93.75 96 THR A C 1
ATOM 791 O O . THR A 1 96 ? -0.893 -1.932 10.439 1.00 93.75 96 THR A O 1
ATOM 794 N N . LEU A 1 97 ? 0.206 -0.722 8.880 1.00 96.25 97 LEU A N 1
ATOM 795 C CA . LEU A 1 97 ? 0.174 -1.747 7.846 1.00 96.25 97 LEU A CA 1
ATOM 796 C C . LEU A 1 97 ? 1.091 -2.908 8.227 1.00 96.25 97 LEU A C 1
ATOM 798 O O . LEU A 1 97 ? 2.284 -2.733 8.458 1.00 96.25 97 LEU A O 1
ATOM 802 N N . LYS A 1 98 ? 0.519 -4.109 8.227 1.00 95.56 98 LYS A N 1
ATOM 803 C CA . LYS A 1 98 ? 1.258 -5.373 8.284 1.00 95.56 98 LYS A CA 1
ATOM 804 C C . LYS A 1 98 ? 1.700 -5.825 6.899 1.00 95.56 98 LYS A C 1
ATOM 806 O O . LYS A 1 98 ? 2.697 -6.525 6.778 1.00 95.56 98 LYS A O 1
ATOM 811 N N . TYR A 1 99 ? 0.948 -5.440 5.868 1.00 96.50 99 TYR A N 1
ATOM 812 C CA . TYR A 1 99 ? 1.241 -5.808 4.493 1.00 96.50 99 TYR A CA 1
ATOM 813 C C . TYR A 1 99 ? 0.933 -4.666 3.528 1.00 96.50 99 TYR A C 1
ATOM 815 O O . TYR A 1 99 ? -0.141 -4.059 3.579 1.00 96.50 99 TYR A O 1
ATOM 823 N N . PHE A 1 100 ? 1.875 -4.389 2.630 1.00 97.44 100 PHE A N 1
ATOM 824 C CA . PHE A 1 100 ? 1.715 -3.426 1.552 1.00 97.44 100 PHE A CA 1
ATOM 825 C C . PHE A 1 100 ? 2.273 -4.020 0.261 1.00 97.44 100 PHE A C 1
ATOM 827 O O . PHE A 1 100 ? 3.419 -4.464 0.229 1.00 97.44 100 PHE A O 1
ATOM 834 N N . ALA A 1 101 ? 1.462 -4.067 -0.796 1.00 96.69 101 ALA A N 1
ATOM 835 C CA . ALA A 1 101 ? 1.891 -4.660 -2.056 1.00 96.69 101 ALA A CA 1
ATOM 836 C C . ALA A 1 101 ? 1.290 -3.989 -3.292 1.00 96.69 101 ALA A C 1
ATOM 838 O O . ALA A 1 101 ? 0.154 -3.507 -3.285 1.00 96.69 101 ALA A O 1
ATOM 839 N N . PHE A 1 102 ? 2.048 -4.038 -4.384 1.00 95.56 102 PHE A N 1
ATOM 840 C CA . PHE A 1 102 ? 1.561 -3.777 -5.733 1.00 95.56 102 PHE A CA 1
ATOM 841 C C . PHE A 1 102 ? 1.145 -5.093 -6.381 1.00 95.56 102 PHE A C 1
ATOM 843 O O . PHE A 1 102 ? 1.854 -6.092 -6.279 1.00 95.56 102 PHE A O 1
ATOM 850 N N . ILE A 1 103 ? -0.006 -5.093 -7.043 1.00 94.44 103 ILE A N 1
ATOM 851 C CA . ILE A 1 103 ? -0.567 -6.250 -7.733 1.00 94.44 103 ILE A CA 1
ATOM 852 C C . ILE A 1 103 ? -0.761 -5.896 -9.203 1.00 94.44 103 ILE A C 1
ATOM 854 O O . ILE A 1 103 ? -1.399 -4.900 -9.527 1.00 94.44 103 ILE A O 1
ATOM 858 N N . SER A 1 104 ? -0.274 -6.761 -10.082 1.00 90.88 104 SER A N 1
ATOM 859 C CA . SER A 1 104 ? -0.614 -6.789 -11.505 1.00 90.88 104 SER A CA 1
ATOM 860 C C . SER A 1 104 ? -1.042 -8.204 -11.900 1.00 90.88 104 SER A C 1
ATOM 862 O O . SER A 1 104 ? -1.038 -9.121 -11.073 1.00 90.88 104 SER A O 1
ATOM 864 N N . ASN A 1 105 ? -1.369 -8.423 -13.175 1.00 86.94 105 ASN A N 1
ATOM 865 C CA . ASN A 1 105 ? -1.661 -9.775 -13.655 1.00 86.94 105 ASN A CA 1
ATOM 866 C C . ASN A 1 105 ? -0.405 -10.660 -13.690 1.00 86.94 105 ASN A C 1
ATOM 868 O O . ASN A 1 105 ? -0.509 -11.887 -13.697 1.00 86.94 105 ASN A O 1
ATOM 872 N N . LYS A 1 106 ? 0.784 -10.049 -13.737 1.00 88.19 106 LYS A N 1
ATOM 873 C CA . LYS A 1 106 ? 2.065 -10.752 -13.870 1.00 88.19 106 LYS A CA 1
ATOM 874 C C . LYS A 1 106 ? 2.759 -11.022 -12.554 1.00 88.19 106 LYS A C 1
ATOM 876 O O . LYS A 1 106 ? 3.507 -11.990 -12.461 1.00 88.19 106 LYS A O 1
ATOM 881 N N . GLU A 1 107 ? 2.566 -10.165 -11.565 1.00 91.19 107 GLU A N 1
ATOM 882 C CA . GLU A 1 107 ? 3.297 -10.262 -10.311 1.00 91.19 107 GLU A CA 1
ATOM 883 C C . GLU A 1 107 ? 2.581 -9.566 -9.158 1.00 91.19 107 GLU A C 1
ATOM 885 O O . GLU A 1 107 ? 1.787 -8.641 -9.346 1.00 91.19 107 GLU A O 1
ATOM 890 N N . LEU A 1 108 ? 2.928 -10.015 -7.958 1.00 94.12 108 LEU A N 1
ATOM 891 C CA . LEU A 1 108 ? 2.765 -9.283 -6.718 1.00 94.12 108 LEU A CA 1
ATOM 892 C C . LEU A 1 108 ? 4.143 -8.841 -6.234 1.00 94.12 108 LEU A C 1
ATOM 894 O O . LEU A 1 108 ? 5.068 -9.651 -6.154 1.00 94.12 108 LEU A O 1
ATOM 898 N N . VAL A 1 109 ? 4.257 -7.568 -5.876 1.00 96.00 109 VAL A N 1
ATOM 899 C CA . VAL A 1 109 ? 5.472 -6.964 -5.328 1.00 96.00 109 VAL A CA 1
ATOM 900 C C . VAL A 1 109 ? 5.166 -6.472 -3.923 1.00 96.00 109 VAL A C 1
ATOM 902 O O . VAL A 1 109 ? 4.423 -5.504 -3.763 1.00 96.00 109 VAL A O 1
ATOM 905 N N . ALA A 1 110 ? 5.720 -7.138 -2.912 1.00 96.75 110 ALA A N 1
ATOM 906 C CA . ALA A 1 110 ? 5.590 -6.724 -1.521 1.00 96.75 110 ALA A CA 1
ATOM 907 C C . ALA A 1 110 ? 6.599 -5.616 -1.206 1.00 96.75 110 ALA A C 1
ATOM 909 O O . ALA A 1 110 ? 7.756 -5.666 -1.634 1.00 96.75 110 ALA A O 1
ATOM 910 N N . VAL A 1 111 ? 6.155 -4.618 -0.451 1.00 96.56 111 VAL A N 1
ATOM 911 C CA . VAL A 1 111 ? 6.893 -3.388 -0.180 1.00 96.56 111 VAL A CA 1
ATOM 912 C C . VAL A 1 111 ? 6.841 -3.083 1.310 1.00 96.56 111 VAL A C 1
ATOM 914 O O . VAL A 1 111 ? 5.791 -3.186 1.941 1.00 96.56 111 VAL A O 1
ATOM 917 N N . ASP A 1 112 ? 7.972 -2.671 1.873 1.00 95.62 112 ASP A N 1
ATOM 918 C CA . ASP A 1 112 ? 8.017 -2.161 3.236 1.00 95.62 112 ASP A CA 1
ATOM 919 C C . ASP A 1 112 ? 7.292 -0.799 3.296 1.00 95.62 112 ASP A C 1
ATOM 921 O O . ASP A 1 112 ? 7.660 0.131 2.571 1.00 95.62 112 ASP A O 1
ATOM 925 N N . PRO A 1 113 ? 6.256 -0.639 4.136 1.00 92.88 113 PRO A N 1
ATOM 926 C CA . PRO A 1 113 ? 5.418 0.559 4.129 1.00 92.88 113 PRO A CA 1
ATOM 927 C C . PRO A 1 113 ? 6.132 1.819 4.640 1.00 92.88 113 PRO A C 1
ATOM 929 O O . PRO A 1 113 ? 5.657 2.923 4.387 1.00 92.88 113 PRO A O 1
ATOM 932 N N . ASN A 1 114 ? 7.254 1.692 5.351 1.00 92.06 114 ASN A N 1
ATOM 933 C CA . ASN A 1 114 ? 7.966 2.832 5.931 1.00 92.06 114 ASN A CA 1
ATOM 934 C C . ASN A 1 114 ? 9.105 3.326 5.033 1.00 92.06 114 ASN A C 1
ATOM 936 O O . ASN A 1 114 ? 9.423 4.513 5.032 1.00 92.06 114 ASN A O 1
ATOM 940 N N . THR A 1 115 ? 9.723 2.420 4.280 1.00 94.31 115 THR A N 1
ATOM 941 C CA . THR A 1 115 ? 10.910 2.691 3.454 1.00 94.31 115 THR A CA 1
ATOM 942 C C . THR A 1 115 ? 10.624 2.638 1.958 1.00 94.31 115 THR A C 1
ATOM 944 O O . THR A 1 115 ? 11.427 3.129 1.170 1.00 94.31 115 THR A O 1
ATOM 947 N N . LEU A 1 116 ? 9.494 2.045 1.560 1.00 93.31 116 LEU A N 1
ATOM 948 C CA . LEU A 1 116 ? 9.124 1.735 0.176 1.00 93.31 116 LEU A CA 1
ATOM 949 C C . LEU A 1 116 ? 10.096 0.784 -0.540 1.00 93.31 116 LEU A C 1
ATOM 951 O O . LEU A 1 116 ? 10.035 0.635 -1.766 1.00 93.31 116 LEU A O 1
ATOM 955 N N . MET A 1 117 ? 10.981 0.128 0.214 1.00 96.94 117 MET A N 1
ATOM 956 C CA . MET A 1 117 ? 11.872 -0.908 -0.295 1.00 96.94 117 MET A CA 1
ATOM 957 C C . MET A 1 117 ? 11.061 -2.132 -0.709 1.00 96.94 117 MET A C 1
ATOM 959 O O . MET A 1 117 ? 10.125 -2.540 -0.021 1.00 96.94 117 MET A O 1
ATOM 963 N N . ILE A 1 118 ? 11.433 -2.733 -1.831 1.00 96.38 118 ILE A N 1
ATOM 964 C CA . ILE A 1 118 ? 10.821 -3.968 -2.309 1.00 96.38 118 ILE A CA 1
ATOM 965 C C . ILE A 1 118 ? 11.376 -5.122 -1.473 1.00 96.38 118 ILE A C 1
ATOM 967 O O . ILE A 1 118 ? 12.583 -5.351 -1.440 1.00 96.38 118 ILE A O 1
ATOM 971 N N . VAL A 1 119 ? 10.478 -5.833 -0.793 1.00 96.81 119 VAL A N 1
ATOM 972 C CA . VAL A 1 119 ? 10.808 -6.933 0.124 1.00 96.81 119 VAL A CA 1
ATOM 973 C C . VAL A 1 119 ? 10.781 -8.270 -0.609 1.00 96.81 119 VAL A C 1
ATOM 975 O O . VAL A 1 119 ? 11.667 -9.101 -0.425 1.00 96.81 119 VAL A O 1
ATOM 978 N N . SER A 1 120 ? 9.777 -8.489 -1.460 1.00 94.56 120 SER A N 1
ATOM 979 C CA . SER A 1 120 ? 9.665 -9.719 -2.244 1.00 94.56 120 SER A CA 1
ATOM 980 C C . SER A 1 120 ? 8.897 -9.510 -3.545 1.00 94.56 120 SER A C 1
ATOM 982 O O . SER A 1 120 ? 8.137 -8.551 -3.709 1.00 94.56 120 SER A O 1
ATOM 984 N N . ARG A 1 121 ? 9.094 -10.446 -4.476 1.00 93.75 121 ARG A N 1
ATOM 985 C CA . ARG A 1 121 ? 8.339 -10.546 -5.724 1.00 93.75 121 ARG A CA 1
ATOM 986 C C . ARG A 1 121 ? 7.814 -11.959 -5.888 1.00 93.75 121 ARG A C 1
ATOM 988 O O . ARG A 1 121 ? 8.552 -12.928 -5.724 1.00 93.75 121 ARG A O 1
ATOM 995 N N . HIS A 1 122 ? 6.550 -12.064 -6.260 1.00 90.75 122 HIS A N 1
ATOM 996 C CA . HIS A 1 122 ? 5.897 -13.324 -6.570 1.00 90.75 122 HIS A CA 1
ATOM 997 C C . HIS A 1 122 ? 5.294 -13.222 -7.961 1.00 90.75 122 HIS A C 1
ATOM 999 O O . HIS A 1 122 ? 4.385 -12.429 -8.192 1.00 90.75 122 HIS A O 1
ATOM 1005 N N . GLN A 1 123 ? 5.795 -14.027 -8.896 1.00 85.38 123 GLN A N 1
ATOM 1006 C CA . GLN A 1 123 ? 5.198 -14.100 -10.224 1.00 85.38 123 GLN A CA 1
ATOM 1007 C C . GLN A 1 123 ? 3.806 -14.729 -10.132 1.00 85.38 123 GLN A C 1
ATOM 1009 O O . GLN A 1 123 ? 3.609 -15.753 -9.475 1.00 85.38 123 GLN A O 1
ATOM 1014 N N . GLY A 1 124 ? 2.845 -14.117 -10.815 1.00 69.50 124 GLY A N 1
ATOM 1015 C CA . GLY A 1 124 ? 1.539 -14.705 -11.049 1.00 69.50 124 GLY A CA 1
ATOM 1016 C C . GLY A 1 124 ? 1.701 -15.986 -11.862 1.00 69.50 124 GLY A C 1
ATOM 1017 O O . GLY A 1 124 ? 2.411 -16.033 -12.869 1.00 69.50 124 GLY A O 1
ATOM 1018 N N . THR A 1 125 ? 1.050 -17.059 -11.434 1.00 58.72 125 THR A N 1
ATOM 1019 C CA . THR A 1 125 ? 0.986 -18.288 -12.224 1.00 58.72 125 THR A CA 1
ATOM 1020 C C . THR A 1 125 ? 0.064 -18.042 -13.425 1.00 58.72 125 THR A C 1
ATOM 1022 O O . THR A 1 125 ? -1.132 -17.874 -13.230 1.00 58.72 125 THR A O 1
ATOM 1025 N N . LYS A 1 126 ? 0.647 -17.952 -14.633 1.00 47.59 126 LYS A N 1
ATOM 1026 C CA . LYS A 1 126 ? 0.043 -17.823 -15.985 1.00 47.59 126 LYS A CA 1
ATOM 1027 C C . LYS A 1 126 ? -1.486 -17.590 -16.082 1.00 47.59 126 LYS A C 1
ATOM 1029 O O . LYS A 1 126 ? -2.273 -18.473 -15.772 1.00 47.59 126 LYS A O 1
ATOM 1034 N N . THR A 1 127 ? -1.842 -16.431 -16.656 1.00 47.09 127 THR A N 1
ATOM 1035 C CA . THR A 1 127 ? -3.100 -16.032 -17.340 1.00 47.09 127 THR A CA 1
ATOM 1036 C C . THR A 1 127 ? -4.343 -16.890 -17.106 1.00 47.09 127 THR A C 1
ATOM 1038 O O . THR A 1 127 ? -4.525 -17.913 -17.764 1.00 47.09 127 THR A O 1
ATOM 1041 N N . HIS A 1 128 ? -5.283 -16.366 -16.320 1.00 39.44 128 HIS A N 1
ATOM 1042 C CA . HIS A 1 128 ? -6.687 -16.761 -16.386 1.00 39.44 128 HIS A CA 1
ATOM 1043 C C . HIS A 1 128 ? -7.591 -15.524 -16.416 1.00 39.44 128 HIS A C 1
ATOM 1045 O O . HIS A 1 128 ? -7.250 -14.478 -15.876 1.00 39.44 128 HIS A O 1
ATOM 1051 N N . HIS A 1 129 ? -8.700 -15.659 -17.146 1.00 37.78 129 HIS A N 1
ATOM 1052 C CA . HIS A 1 129 ? -9.737 -14.668 -17.446 1.00 37.78 129 HIS A CA 1
ATOM 1053 C C . HIS A 1 129 ? -9.971 -13.584 -16.362 1.00 37.78 129 HIS A C 1
ATOM 1055 O O . HIS A 1 129 ? -9.950 -13.909 -15.176 1.00 37.78 129 HIS A O 1
ATOM 1061 N N . PRO A 1 130 ? -10.360 -12.344 -16.743 1.00 43.97 130 PRO A N 1
ATOM 1062 C CA . PRO A 1 130 ? -10.597 -11.194 -15.843 1.00 43.97 130 PRO A CA 1
ATOM 1063 C C . PRO A 1 130 ? -11.718 -11.373 -14.793 1.00 43.97 130 PRO A C 1
ATOM 1065 O O . PRO A 1 130 ? -12.119 -10.417 -14.135 1.00 43.97 130 PRO A O 1
ATOM 1068 N N . SER A 1 131 ? -12.254 -12.583 -14.639 1.00 44.88 131 SER A N 1
ATOM 1069 C CA . SER A 1 131 ? -13.374 -12.933 -13.763 1.00 44.88 131 SER A CA 1
ATOM 1070 C C . SER A 1 131 ? -12.966 -13.741 -12.527 1.00 44.88 131 SER A C 1
ATOM 1072 O O . SER A 1 131 ? -13.841 -14.063 -11.727 1.00 44.88 131 SER A O 1
ATOM 1074 N N . GLN A 1 132 ? -11.692 -14.119 -12.365 1.00 44.72 132 GLN A N 1
ATOM 1075 C CA . GLN A 1 132 ? -11.266 -14.989 -11.264 1.00 44.72 132 GLN A CA 1
ATOM 1076 C C . GLN A 1 132 ? -10.236 -14.327 -10.347 1.00 44.72 132 GLN A C 1
ATOM 1078 O O . GLN A 1 132 ? -9.272 -13.706 -10.785 1.00 44.72 132 GLN A O 1
ATOM 1083 N N . THR A 1 133 ? -10.489 -14.468 -9.047 1.00 43.75 133 THR A N 1
ATOM 1084 C CA . THR A 1 133 ? -9.640 -14.030 -7.940 1.00 43.75 133 THR A CA 1
ATOM 1085 C C . THR A 1 133 ? -8.241 -14.630 -8.067 1.00 43.75 133 THR A C 1
ATOM 1087 O O . THR A 1 133 ? -8.096 -15.849 -8.119 1.00 43.75 133 THR A O 1
ATOM 1090 N N . ILE A 1 134 ? -7.216 -13.776 -8.086 1.00 50.03 134 ILE A N 1
ATOM 1091 C CA . ILE A 1 134 ? -5.815 -14.202 -8.025 1.00 50.03 134 ILE A CA 1
ATOM 1092 C C . ILE A 1 134 ? -5.535 -14.697 -6.602 1.00 50.03 134 ILE A C 1
ATOM 1094 O O . ILE A 1 134 ? -5.631 -13.927 -5.647 1.00 50.03 134 ILE A O 1
ATOM 1098 N N . THR A 1 135 ? -5.198 -15.976 -6.462 1.00 45.06 135 THR A N 1
ATOM 1099 C CA . THR A 1 135 ? -4.697 -16.571 -5.218 1.00 45.06 135 THR A CA 1
ATOM 1100 C C . THR A 1 135 ? -3.178 -16.672 -5.286 1.00 45.06 135 THR A C 1
ATOM 1102 O O . THR A 1 135 ? -2.623 -17.285 -6.198 1.00 45.06 135 THR A O 1
ATOM 1105 N N . TYR A 1 136 ? -2.496 -16.076 -4.311 1.00 53.12 136 TYR A N 1
ATOM 1106 C CA . TYR A 1 136 ? -1.056 -16.234 -4.130 1.00 53.12 136 TYR A CA 1
ATOM 1107 C C . TYR A 1 136 ? -0.790 -17.481 -3.288 1.00 53.12 136 TYR A C 1
ATOM 1109 O O . TYR A 1 136 ? -1.587 -17.826 -2.419 1.00 53.12 136 TYR A O 1
ATOM 1117 N N . LYS A 1 137 ? 0.317 -18.182 -3.553 1.00 42.66 137 LYS A N 1
ATOM 1118 C CA . LYS A 1 137 ? 0.768 -19.244 -2.650 1.00 42.66 137 LYS A CA 1
ATOM 1119 C C . LYS A 1 137 ? 1.229 -18.589 -1.354 1.00 42.66 137 LYS A C 1
ATOM 1121 O O . LYS A 1 137 ? 2.201 -17.837 -1.383 1.00 42.66 137 LYS A O 1
ATOM 1126 N N . ASP A 1 138 ? 0.546 -18.894 -0.256 1.00 44.78 138 ASP A N 1
ATOM 1127 C CA . ASP A 1 138 ? 1.009 -18.565 1.088 1.00 44.78 138 ASP A CA 1
ATOM 1128 C C . ASP A 1 138 ? 2.430 -19.111 1.257 1.00 44.78 138 ASP A C 1
ATOM 1130 O O . ASP A 1 138 ? 2.660 -20.320 1.165 1.00 44.78 138 ASP A O 1
ATOM 1134 N N . ASN A 1 139 ? 3.400 -18.216 1.442 1.00 39.16 139 ASN A N 1
ATOM 1135 C CA . ASN A 1 139 ? 4.743 -18.601 1.842 1.00 39.16 139 ASN A CA 1
ATOM 1136 C C . ASN A 1 139 ? 4.803 -18.473 3.373 1.00 39.16 139 ASN A C 1
ATOM 1138 O O . ASN A 1 139 ? 4.705 -17.351 3.869 1.00 39.16 139 ASN A O 1
ATOM 1142 N N . PRO A 1 140 ? 4.942 -19.571 4.134 1.00 42.25 140 PRO A N 1
ATOM 1143 C CA . PRO A 1 140 ? 4.814 -19.563 5.594 1.00 42.25 1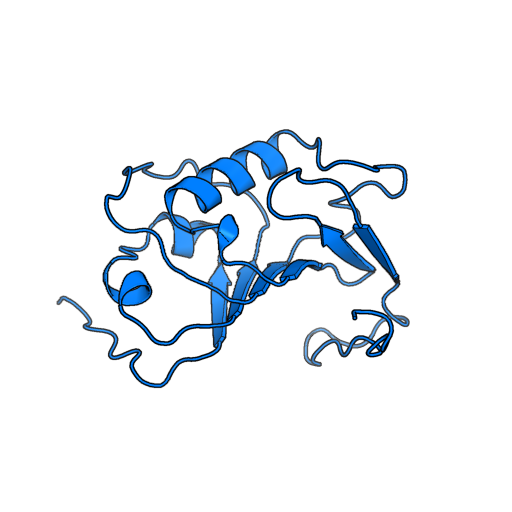40 PRO A CA 1
ATOM 1144 C C . PRO A 1 140 ? 6.011 -18.940 6.338 1.00 42.25 140 PRO A C 1
ATOM 1146 O O . PRO A 1 140 ? 6.094 -19.058 7.552 1.00 42.25 140 PRO A O 1
ATOM 1149 N N . ASN A 1 141 ? 6.930 -18.257 5.650 1.00 35.28 141 ASN A N 1
ATOM 1150 C CA . ASN A 1 141 ? 8.162 -17.724 6.244 1.00 35.28 141 ASN A CA 1
ATOM 1151 C C . ASN A 1 141 ? 8.051 -16.237 6.621 1.00 35.28 141 ASN A C 1
ATOM 1153 O O . ASN A 1 141 ? 8.932 -15.446 6.291 1.00 35.28 141 ASN A O 1
ATOM 1157 N N . PHE A 1 142 ? 6.969 -15.865 7.299 1.00 45.25 142 PHE A N 1
ATOM 1158 C CA . PHE A 1 142 ? 6.876 -14.601 8.030 1.00 45.25 142 PHE A CA 1
ATOM 1159 C C . PHE A 1 142 ? 6.585 -14.923 9.501 1.00 45.25 142 PHE A C 1
ATOM 1161 O O . PHE A 1 142 ? 5.429 -14.935 9.923 1.00 45.25 142 PHE A O 1
ATOM 1168 N N . GLU A 1 143 ? 7.653 -15.224 10.241 1.00 35.78 143 GLU A N 1
ATOM 1169 C CA . GLU A 1 143 ? 7.730 -15.062 11.701 1.00 35.78 143 GLU A CA 1
ATOM 1170 C C . GLU A 1 143 ? 8.525 -13.793 12.021 1.00 35.78 143 GLU A C 1
ATOM 1172 O O . GLU A 1 143 ? 9.530 -13.538 11.314 1.00 35.78 143 GLU A O 1
#